Protein AF-A0A7K1SIY1-F1 (afdb_monomer_lite)

Structure (mmCIF, N/CA/C/O backbone):
data_AF-A0A7K1SIY1-F1
#
_entry.id   AF-A0A7K1SIY1-F1
#
loop_
_atom_site.group_PDB
_atom_site.id
_atom_site.type_symbol
_atom_site.label_atom_id
_atom_site.label_alt_id
_atom_site.label_comp_id
_atom_site.label_asym_id
_atom_site.label_entity_id
_atom_site.label_seq_id
_atom_site.pdbx_PDB_ins_code
_atom_site.Cartn_x
_atom_site.Cartn_y
_atom_site.Cartn_z
_atom_site.occupancy
_atom_site.B_iso_or_equiv
_atom_site.auth_seq_id
_atom_site.auth_comp_id
_atom_site.auth_asym_id
_atom_site.auth_atom_id
_atom_site.pdbx_PDB_model_num
ATOM 1 N N . MET A 1 1 ? 4.203 -4.206 -15.220 1.00 77.00 1 MET A N 1
ATOM 2 C CA . MET A 1 1 ? 2.910 -3.781 -14.634 1.00 77.00 1 MET A CA 1
ATOM 3 C C . MET A 1 1 ? 2.214 -2.902 -15.657 1.00 77.00 1 MET A C 1
ATOM 5 O O . MET A 1 1 ? 2.924 -2.133 -16.293 1.00 77.00 1 MET A O 1
ATOM 9 N N . ASN A 1 2 ? 0.907 -3.049 -15.885 1.00 84.69 2 ASN A N 1
ATOM 10 C CA . ASN A 1 2 ? 0.193 -2.159 -16.813 1.00 84.69 2 ASN A CA 1
ATOM 11 C C . ASN A 1 2 ? -0.167 -0.825 -16.112 1.00 84.69 2 ASN A C 1
ATOM 13 O O . ASN A 1 2 ? 0.008 -0.690 -14.897 1.00 84.69 2 ASN A O 1
ATOM 17 N N . ASN A 1 3 ? -0.627 0.169 -16.878 1.00 83.50 3 ASN A N 1
ATOM 18 C CA . ASN A 1 3 ? -0.977 1.484 -16.326 1.00 83.50 3 ASN A CA 1
ATOM 19 C C . ASN A 1 3 ? -2.211 1.435 -15.413 1.00 83.50 3 ASN A C 1
ATOM 21 O O . ASN A 1 3 ? -2.245 2.159 -14.422 1.00 83.50 3 ASN A O 1
ATOM 25 N N . ASP A 1 4 ? -3.176 0.563 -15.699 1.00 86.25 4 ASP A N 1
ATOM 26 C CA . ASP A 1 4 ? -4.394 0.440 -14.890 1.00 86.25 4 ASP A CA 1
ATOM 27 C C . ASP A 1 4 ? -4.079 -0.117 -13.493 1.00 86.25 4 ASP A C 1
ATOM 29 O O . ASP A 1 4 ? -4.519 0.424 -12.483 1.00 86.25 4 ASP A O 1
ATOM 33 N N . ASP A 1 5 ? -3.244 -1.155 -13.407 1.00 86.12 5 ASP A N 1
ATOM 34 C CA . ASP A 1 5 ? -2.715 -1.693 -12.152 1.00 86.12 5 ASP A CA 1
ATOM 35 C C . ASP A 1 5 ? -1.921 -0.623 -11.402 1.00 86.12 5 ASP A C 1
ATOM 37 O O . ASP A 1 5 ? -2.060 -0.490 -10.189 1.00 86.12 5 ASP A O 1
ATOM 41 N N . LEU A 1 6 ? -1.095 0.157 -12.113 1.00 85.19 6 LEU A N 1
ATOM 42 C CA . LEU A 1 6 ? -0.323 1.233 -11.499 1.00 85.19 6 LEU A CA 1
ATOM 43 C C . LEU A 1 6 ? -1.238 2.258 -10.825 1.00 85.19 6 LEU A C 1
ATOM 45 O O . LEU A 1 6 ? -1.002 2.601 -9.667 1.00 85.19 6 LEU A O 1
ATOM 49 N N . GLN A 1 7 ? -2.270 2.720 -11.532 1.00 86.31 7 GLN A N 1
ATOM 50 C CA . GLN A 1 7 ? -3.226 3.693 -11.011 1.00 86.31 7 GLN A CA 1
ATOM 51 C C . GLN A 1 7 ? -4.009 3.134 -9.827 1.00 86.31 7 GLN A C 1
ATOM 53 O O . GLN A 1 7 ? -4.122 3.806 -8.802 1.00 86.31 7 GLN A O 1
ATOM 58 N N . ARG A 1 8 ? -4.491 1.890 -9.921 1.00 88.44 8 ARG A N 1
ATOM 59 C CA . ARG A 1 8 ? -5.212 1.241 -8.819 1.00 88.44 8 ARG A CA 1
ATOM 60 C C . ARG A 1 8 ? -4.339 1.092 -7.576 1.00 88.44 8 ARG A C 1
ATOM 62 O O . ARG A 1 8 ? -4.741 1.499 -6.488 1.00 88.44 8 ARG A O 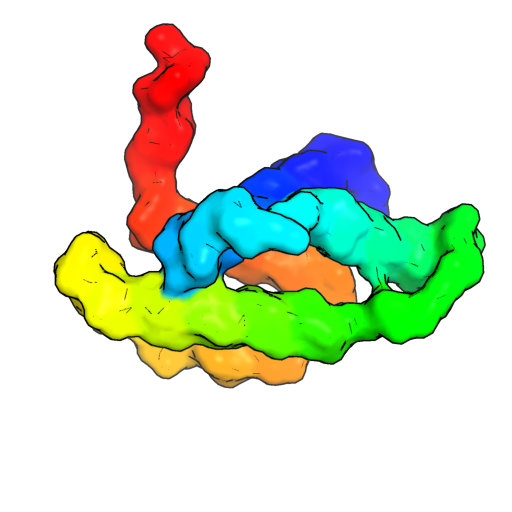1
ATOM 69 N N . TYR A 1 9 ? -3.111 0.598 -7.730 1.00 91.00 9 TYR A N 1
ATOM 70 C CA . TYR A 1 9 ? -2.172 0.456 -6.617 1.00 91.00 9 TYR A CA 1
ATOM 71 C C . TYR A 1 9 ? -1.766 1.806 -6.015 1.00 91.00 9 TYR A C 1
ATOM 73 O O . TYR A 1 9 ? -1.692 1.934 -4.791 1.00 91.00 9 TYR A O 1
ATOM 81 N N . ALA A 1 10 ? -1.516 2.818 -6.852 1.00 88.06 10 ALA A N 1
ATOM 82 C CA . ALA A 1 10 ? -1.182 4.164 -6.398 1.00 88.06 10 ALA A CA 1
ATOM 83 C C . ALA A 1 10 ? -2.353 4.806 -5.638 1.00 88.06 10 ALA A C 1
ATOM 85 O O . ALA A 1 10 ? -2.128 5.397 -4.581 1.00 88.06 10 ALA A O 1
ATOM 86 N N . GLY A 1 11 ? -3.585 4.627 -6.122 1.00 88.94 11 GLY A N 1
ATOM 87 C CA . GLY A 1 11 ? -4.806 5.092 -5.467 1.00 88.94 11 GLY A CA 1
ATOM 88 C C . GLY A 1 11 ? -5.063 4.394 -4.132 1.00 88.94 11 GLY A C 1
ATOM 89 O O . GLY A 1 11 ? -5.325 5.060 -3.131 1.00 88.94 11 GLY A O 1
ATOM 90 N N . ALA A 1 12 ? -4.903 3.068 -4.071 1.00 90.38 12 ALA A N 1
ATOM 91 C CA . ALA A 1 12 ? -5.037 2.311 -2.826 1.00 90.38 12 ALA A CA 1
ATOM 92 C C . ALA A 1 12 ? -3.997 2.749 -1.781 1.00 90.38 12 ALA A C 1
ATOM 94 O O . ALA A 1 12 ? -4.320 2.986 -0.614 1.00 90.38 12 ALA A O 1
ATOM 95 N N . PHE A 1 13 ? -2.744 2.922 -2.212 1.00 90.31 13 PHE A N 1
ATOM 96 C CA . PHE A 1 13 ? -1.686 3.455 -1.363 1.00 90.31 13 PHE A CA 1
ATOM 97 C C . PHE A 1 13 ? -2.031 4.860 -0.856 1.00 90.31 13 PHE A C 1
ATOM 99 O O . PHE A 1 13 ? -1.950 5.127 0.343 1.00 90.31 13 PHE A O 1
ATOM 106 N N . GLU A 1 14 ? -2.451 5.757 -1.746 1.00 89.62 14 GLU A N 1
ATOM 107 C CA . GLU A 1 14 ? -2.845 7.118 -1.397 1.00 89.62 14 GLU A CA 1
ATOM 108 C C . GLU A 1 14 ? -3.998 7.164 -0.395 1.00 89.62 14 GLU A C 1
ATOM 110 O O . GLU A 1 14 ? -3.909 7.902 0.588 1.00 89.62 14 GLU A O 1
ATOM 115 N N . LEU A 1 15 ? -5.032 6.345 -0.582 1.00 88.31 15 LEU A N 1
ATOM 116 C CA . LEU A 1 15 ? -6.163 6.265 0.336 1.00 88.31 15 LEU A CA 1
ATOM 117 C C . LEU A 1 15 ? -5.710 5.871 1.748 1.00 88.31 15 LEU A C 1
ATOM 119 O O . LEU A 1 15 ? -6.076 6.543 2.716 1.00 88.31 15 LEU A O 1
ATOM 123 N N . LEU A 1 16 ? -4.862 4.844 1.873 1.00 89.00 16 LEU A N 1
ATOM 124 C CA . LEU A 1 16 ? -4.318 4.402 3.163 1.00 89.00 16 LEU A CA 1
ATOM 125 C C . LEU A 1 16 ? -3.487 5.499 3.834 1.00 89.00 16 LEU A C 1
ATOM 127 O O . LEU A 1 16 ? -3.653 5.755 5.029 1.00 89.00 16 LEU A O 1
ATOM 131 N N . ILE A 1 17 ? -2.620 6.180 3.076 1.00 89.56 17 ILE A N 1
ATOM 132 C CA . ILE A 1 17 ? -1.820 7.287 3.612 1.00 89.56 17 ILE A CA 1
ATOM 133 C C . ILE A 1 17 ? -2.716 8.445 4.056 1.00 89.56 17 ILE A C 1
ATOM 135 O O . ILE A 1 17 ? -2.542 8.948 5.165 1.00 89.56 17 ILE A O 1
ATOM 139 N N . ASN A 1 18 ? 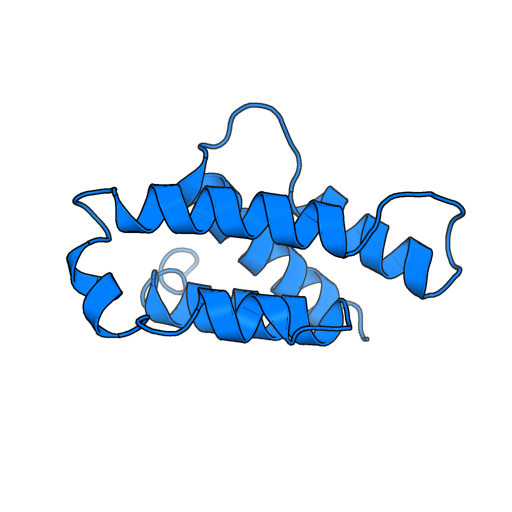-3.689 8.846 3.239 1.00 87.25 18 ASN A N 1
ATOM 140 C CA . ASN A 1 18 ? -4.571 9.972 3.536 1.00 87.25 18 ASN A CA 1
ATOM 141 C C . ASN A 1 18 ? -5.456 9.697 4.751 1.00 87.25 18 ASN A C 1
ATOM 143 O O . ASN A 1 18 ? -5.606 10.570 5.605 1.00 87.25 18 ASN A O 1
ATOM 147 N N . LYS A 1 19 ? -6.001 8.483 4.870 1.00 85.75 19 LYS A N 1
ATOM 148 C CA . LYS A 1 19 ? -6.827 8.086 6.015 1.00 85.75 19 LYS A CA 1
ATOM 149 C C . LYS A 1 19 ? -6.000 7.912 7.292 1.00 85.75 19 LYS A C 1
ATOM 151 O O . LYS A 1 19 ? -6.465 8.278 8.365 1.00 85.75 19 LYS A O 1
ATOM 156 N N . GLY A 1 20 ? -4.768 7.408 7.192 1.00 85.88 20 GLY A N 1
ATOM 157 C CA . GLY A 1 20 ? -3.912 7.186 8.359 1.00 85.88 20 GLY A CA 1
ATOM 158 C C . GLY A 1 20 ? -3.160 8.423 8.846 1.00 85.88 20 GLY A C 1
ATOM 159 O O . GLY A 1 20 ? -3.108 8.697 10.043 1.00 85.88 20 GLY A O 1
ATOM 160 N N . LEU A 1 21 ? -2.537 9.176 7.943 1.00 85.44 21 LEU A N 1
ATOM 161 C CA . LEU A 1 21 ? -1.664 10.307 8.282 1.00 85.44 21 LEU A CA 1
ATOM 162 C C . LEU A 1 21 ? -2.332 11.675 8.081 1.00 85.44 21 LEU A C 1
ATOM 164 O O . LEU A 1 21 ? -1.823 12.670 8.600 1.00 85.44 21 LEU A O 1
ATOM 168 N N . GLY A 1 22 ? -3.482 11.718 7.404 1.00 78.50 22 GLY A N 1
ATOM 169 C CA . GLY A 1 22 ? -4.161 12.945 6.994 1.00 78.50 22 GLY A CA 1
ATOM 170 C C . GLY A 1 22 ? -3.619 13.493 5.671 1.00 78.50 22 GLY A C 1
ATOM 171 O O . GLY A 1 22 ? -2.453 13.303 5.333 1.00 78.50 22 GLY A O 1
ATOM 172 N N . ALA A 1 23 ? -4.450 14.242 4.940 1.00 69.44 23 ALA A N 1
ATOM 173 C CA . ALA A 1 23 ? -4.139 14.793 3.611 1.00 69.44 23 ALA A CA 1
ATOM 174 C C . ALA A 1 23 ? -3.074 15.917 3.597 1.00 69.44 23 ALA A C 1
ATOM 176 O O . ALA A 1 23 ? -2.925 16.640 2.613 1.00 69.44 23 ALA A O 1
ATOM 177 N N . LYS A 1 24 ? -2.339 16.128 4.695 1.00 59.69 24 LYS A N 1
ATOM 178 C CA . LYS A 1 24 ? -1.370 17.221 4.788 1.00 59.69 24 LYS A CA 1
ATOM 179 C C . LYS A 1 24 ? -0.020 16.773 4.214 1.00 59.69 24 LYS A C 1
ATOM 181 O O . LYS A 1 24 ? 0.681 15.945 4.790 1.00 59.69 24 LYS A O 1
ATOM 186 N N . THR A 1 25 ? 0.380 17.430 3.124 1.00 50.28 25 THR A N 1
ATOM 187 C CA . THR A 1 25 ? 1.773 17.682 2.678 1.00 50.28 25 THR A CA 1
ATOM 188 C C . THR A 1 25 ? 2.569 16.629 1.894 1.00 50.28 25 THR A C 1
ATOM 190 O O . THR A 1 25 ? 3.737 16.870 1.605 1.00 50.28 25 THR A O 1
ATOM 193 N N . THR A 1 26 ? 1.977 15.541 1.405 1.00 56.91 26 THR A N 1
ATOM 194 C CA . THR A 1 26 ? 2.664 14.673 0.422 1.00 56.91 26 THR A CA 1
ATOM 195 C C . THR A 1 26 ? 1.674 14.175 -0.617 1.00 56.91 26 THR A C 1
ATOM 197 O O . THR A 1 26 ? 0.532 13.934 -0.259 1.00 56.91 26 THR A O 1
ATOM 200 N N . GLN A 1 27 ? 2.100 14.022 -1.876 1.00 68.25 27 GLN A N 1
ATOM 201 C CA . GLN A 1 27 ? 1.388 13.245 -2.901 1.00 68.25 27 GLN A CA 1
ATOM 202 C C . GLN A 1 27 ? 1.851 11.777 -2.785 1.00 68.25 27 GLN A C 1
ATOM 204 O O . GLN A 1 27 ? 2.891 11.409 -3.354 1.00 68.25 27 GLN A O 1
ATOM 209 N N . PRO A 1 28 ? 1.186 10.936 -1.970 1.00 70.75 28 PRO A N 1
ATOM 210 C CA . PRO A 1 28 ? 1.564 9.539 -1.792 1.00 70.75 28 PRO A CA 1
ATOM 211 C C . PRO A 1 28 ? 1.428 8.727 -3.085 1.00 70.75 28 PRO A C 1
ATOM 213 O O . PRO A 1 28 ? 2.338 7.945 -3.361 1.00 70.75 28 PRO A O 1
ATOM 216 N N . ALA A 1 29 ? 0.409 8.972 -3.919 1.00 70.94 29 ALA A N 1
ATOM 217 C CA . ALA A 1 29 ? 0.278 8.326 -5.232 1.00 70.94 29 ALA A CA 1
ATOM 218 C C . ALA A 1 29 ? 1.520 8.566 -6.105 1.00 70.94 29 ALA A C 1
ATOM 220 O O . ALA A 1 29 ? 2.225 7.622 -6.465 1.00 70.94 29 ALA A O 1
ATOM 221 N N . GLY A 1 30 ? 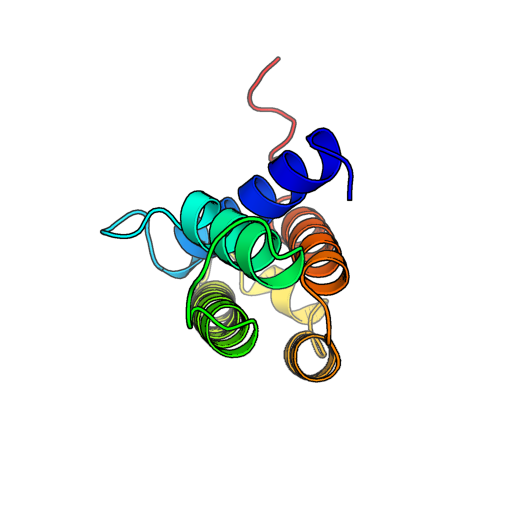1.904 9.834 -6.295 1.00 74.69 30 GLY A N 1
ATOM 222 C CA . GLY A 1 30 ? 3.119 10.195 -7.035 1.00 74.69 30 GLY A CA 1
ATOM 223 C C . GLY A 1 30 ? 4.416 9.682 -6.391 1.00 74.69 30 GLY A C 1
ATOM 224 O O . GLY A 1 30 ? 5.453 9.581 -7.043 1.00 74.69 30 GLY A O 1
ATOM 225 N N . SER A 1 31 ? 4.400 9.317 -5.104 1.00 81.31 31 SER A N 1
ATOM 226 C CA . SER A 1 31 ? 5.536 8.642 -4.473 1.00 81.31 31 SER A CA 1
ATOM 227 C C . SER A 1 31 ? 5.630 7.178 -4.885 1.00 81.31 31 SER A C 1
ATOM 229 O O . SER A 1 31 ? 6.735 6.736 -5.203 1.00 81.31 31 SER A O 1
ATOM 231 N N . PHE A 1 32 ? 4.503 6.463 -4.898 1.00 83.69 32 PHE A N 1
ATOM 232 C CA . PHE A 1 32 ? 4.412 5.070 -5.329 1.00 83.69 32 PHE A CA 1
ATOM 233 C C . PHE A 1 32 ? 4.779 4.913 -6.806 1.00 83.69 32 PHE A C 1
ATOM 235 O O . PHE A 1 32 ? 5.676 4.134 -7.132 1.00 83.69 32 PHE A O 1
ATOM 242 N N . GLU A 1 33 ? 4.184 5.732 -7.674 1.00 84.06 33 GLU A N 1
ATOM 243 C CA . GLU A 1 33 ? 4.483 5.752 -9.110 1.00 84.06 33 GLU A CA 1
ATOM 244 C C . GLU A 1 33 ? 5.969 5.975 -9.381 1.00 84.06 33 GLU A C 1
ATOM 246 O O . GLU A 1 33 ? 6.580 5.267 -10.179 1.00 84.06 33 GLU A O 1
ATOM 251 N N . ARG A 1 34 ? 6.599 6.892 -8.640 1.00 84.44 34 ARG A N 1
ATOM 252 C CA . ARG A 1 34 ? 8.031 7.166 -8.780 1.00 84.44 34 ARG A CA 1
ATOM 253 C C . ARG A 1 34 ? 8.903 5.968 -8.408 1.00 84.44 34 ARG A C 1
ATOM 255 O O . ARG A 1 34 ? 9.922 5.743 -9.050 1.00 84.44 34 ARG A O 1
ATOM 262 N N . VAL A 1 35 ? 8.531 5.196 -7.386 1.00 84.69 35 VAL A N 1
ATOM 263 C CA . VAL A 1 35 ? 9.270 3.977 -7.006 1.00 84.69 35 VAL A CA 1
ATOM 264 C C . VAL A 1 35 ? 9.133 2.890 -8.064 1.00 84.69 35 VAL A C 1
ATOM 266 O O . VAL A 1 35 ? 10.104 2.186 -8.337 1.00 84.69 35 VAL A O 1
ATOM 269 N N . VAL A 1 36 ? 7.964 2.780 -8.694 1.00 85.19 36 VAL A N 1
ATOM 270 C CA . VAL A 1 36 ? 7.766 1.891 -9.843 1.00 85.19 36 VAL A CA 1
ATOM 271 C C . VAL A 1 36 ? 8.658 2.335 -11.002 1.00 85.19 36 VAL A C 1
ATOM 273 O O . VAL A 1 36 ? 9.452 1.537 -11.483 1.00 85.19 36 VAL A O 1
ATOM 276 N N . GLN A 1 37 ? 8.606 3.610 -11.394 1.00 84.50 37 GLN A N 1
ATOM 277 C CA . GLN A 1 37 ? 9.402 4.143 -12.506 1.00 84.50 37 GLN A CA 1
ATOM 278 C C . GLN A 1 37 ? 10.915 3.982 -12.286 1.00 84.50 37 GLN A C 1
ATOM 280 O O . GLN A 1 37 ? 11.626 3.633 -13.224 1.00 84.50 37 GLN A O 1
ATOM 285 N N . ILE A 1 38 ? 11.413 4.184 -11.058 1.00 83.56 38 ILE A N 1
ATOM 286 C CA . ILE A 1 38 ? 12.828 3.947 -10.716 1.00 83.56 38 ILE A CA 1
ATOM 287 C C . ILE A 1 38 ? 13.187 2.466 -10.875 1.00 83.56 38 ILE A C 1
ATOM 289 O O . ILE A 1 38 ? 14.230 2.141 -11.435 1.00 83.56 38 ILE A O 1
ATOM 293 N N . ARG A 1 39 ? 12.333 1.554 -10.395 1.00 82.12 39 ARG A N 1
ATOM 294 C CA . ARG A 1 39 ? 12.591 0.109 -10.473 1.00 82.12 39 ARG A CA 1
ATOM 295 C C . ARG A 1 39 ? 12.572 -0.418 -11.905 1.00 82.12 39 ARG A C 1
ATOM 297 O O . ARG A 1 39 ? 13.378 -1.278 -12.233 1.00 82.12 39 ARG A O 1
ATOM 304 N N . GLU A 1 40 ? 11.669 0.098 -12.729 1.00 82.69 40 GLU A N 1
ATOM 305 C CA . GLU A 1 40 ? 11.575 -0.238 -14.154 1.00 82.69 40 GLU A CA 1
ATOM 306 C C . GLU A 1 40 ? 12.669 0.464 -14.991 1.00 82.69 40 GLU A C 1
ATOM 308 O O . GLU A 1 40 ? 12.709 0.311 -16.207 1.00 82.69 40 GLU A O 1
ATOM 313 N N . GLY A 1 41 ? 13.560 1.245 -14.363 1.00 80.25 41 GLY A N 1
ATOM 314 C CA . GLY A 1 41 ? 14.655 1.943 -15.043 1.00 80.25 41 GLY A CA 1
ATOM 315 C C . GLY A 1 41 ? 14.208 3.123 -15.912 1.00 80.25 41 GLY A C 1
ATOM 316 O O . GLY A 1 41 ? 14.998 3.630 -16.703 1.00 80.25 41 GLY A O 1
ATOM 317 N N . LEU A 1 42 ? 12.960 3.576 -15.767 1.00 83.19 42 LEU A N 1
ATOM 318 C CA . LEU A 1 42 ? 12.377 4.661 -16.561 1.00 83.19 42 LEU A CA 1
ATOM 319 C C . LEU A 1 42 ? 12.890 6.037 -16.131 1.00 83.19 42 LEU A C 1
ATOM 321 O O . LEU A 1 42 ? 12.954 6.954 -16.945 1.00 83.19 42 LEU A O 1
ATOM 325 N N . ILE A 1 43 ? 13.251 6.189 -14.852 1.00 82.19 43 ILE A N 1
ATOM 326 C CA . ILE A 1 43 ? 13.856 7.410 -14.314 1.00 82.19 43 ILE A CA 1
ATOM 327 C C . ILE A 1 43 ? 14.986 7.074 -13.330 1.00 82.19 43 ILE A C 1
ATOM 329 O O . ILE A 1 43 ? 14.894 6.090 -12.592 1.00 82.19 43 ILE A O 1
ATOM 333 N N . PRO A 1 44 ? 16.028 7.913 -13.237 1.00 72.00 44 PRO A N 1
ATOM 334 C CA . PRO A 1 44 ? 17.030 7.792 -12.189 1.00 72.00 44 PRO A CA 1
ATOM 335 C C . PRO A 1 44 ? 16.465 8.261 -10.840 1.00 72.00 44 PRO A C 1
ATOM 337 O O . PRO A 1 44 ? 15.734 9.251 -10.754 1.00 72.00 44 PRO A O 1
ATOM 340 N N . GLY A 1 45 ? 16.831 7.583 -9.753 1.00 73.56 45 GLY A N 1
ATOM 341 C CA . GLY A 1 45 ? 16.466 8.033 -8.414 1.00 73.56 45 GLY A CA 1
ATOM 342 C C . GLY A 1 45 ? 16.843 7.065 -7.301 1.00 73.56 45 GLY A C 1
ATOM 343 O O . GLY A 1 45 ? 17.093 5.887 -7.524 1.00 73.56 45 GLY A O 1
ATOM 344 N N . THR A 1 46 ? 16.853 7.584 -6.074 1.00 67.00 46 THR A N 1
ATOM 345 C CA . THR A 1 46 ? 17.184 6.839 -4.846 1.00 67.00 46 THR A CA 1
ATOM 346 C C . THR A 1 46 ? 15.955 6.498 -4.010 1.00 67.00 46 THR A C 1
ATOM 348 O O . THR A 1 46 ? 16.079 5.971 -2.905 1.00 67.00 46 THR A O 1
ATOM 351 N N . LYS A 1 47 ? 14.745 6.810 -4.493 1.00 69.06 47 LYS A N 1
ATOM 352 C CA . LYS A 1 47 ? 13.517 6.524 -3.749 1.00 69.06 47 LYS A CA 1
ATOM 353 C C . LYS A 1 47 ? 13.321 5.012 -3.714 1.00 69.06 47 LYS A C 1
ATOM 355 O O . LYS A 1 47 ? 13.110 4.381 -4.744 1.00 69.06 47 LYS A O 1
ATOM 360 N N . THR A 1 48 ? 13.437 4.437 -2.522 1.00 79.62 48 THR A N 1
ATOM 361 C CA . THR A 1 48 ? 13.431 2.985 -2.346 1.00 79.62 48 THR A CA 1
ATOM 362 C C . THR A 1 48 ? 12.058 2.477 -1.934 1.00 79.62 48 THR A C 1
ATOM 364 O O . THR A 1 48 ? 11.274 3.170 -1.277 1.00 79.62 48 THR A O 1
ATOM 367 N N . LEU A 1 49 ? 11.804 1.208 -2.249 1.00 83.81 49 LEU A N 1
ATOM 368 C CA . LEU A 1 49 ? 10.664 0.461 -1.727 1.00 83.81 49 LEU A CA 1
ATOM 369 C C . LEU A 1 49 ? 10.593 0.540 -0.188 1.00 83.81 49 LEU A C 1
ATOM 371 O O . LEU A 1 49 ? 9.513 0.687 0.374 1.00 83.81 49 LEU A O 1
ATOM 375 N N . THR A 1 50 ? 11.740 0.536 0.499 1.00 85.12 50 THR A N 1
ATOM 376 C CA . THR A 1 50 ? 11.843 0.662 1.963 1.00 85.12 50 THR A CA 1
ATOM 377 C C . THR A 1 50 ? 11.229 1.956 2.500 1.00 85.12 50 THR A C 1
ATOM 379 O O . THR A 1 50 ? 10.540 1.931 3.524 1.00 85.12 50 THR A O 1
ATOM 382 N N . SER A 1 51 ? 11.431 3.083 1.811 1.00 85.44 51 SER A N 1
ATOM 383 C CA . SER A 1 51 ? 10.850 4.370 2.210 1.00 85.44 51 SER A CA 1
ATOM 384 C C . SER A 1 51 ? 9.324 4.352 2.114 1.00 85.44 51 SER A C 1
ATOM 386 O O . SER A 1 51 ? 8.646 4.844 3.015 1.00 85.44 51 SER A O 1
ATOM 388 N N . ILE A 1 52 ? 8.774 3.738 1.063 1.00 86.94 52 ILE A N 1
ATOM 389 C CA . ILE A 1 52 ? 7.320 3.622 0.890 1.00 86.94 52 ILE A CA 1
ATOM 390 C C . ILE A 1 52 ? 6.716 2.645 1.889 1.00 86.94 52 ILE A C 1
ATOM 392 O O . ILE A 1 52 ? 5.704 2.966 2.505 1.00 86.94 52 ILE A O 1
ATOM 396 N N . LYS A 1 53 ? 7.371 1.508 2.135 1.00 89.75 53 LYS A N 1
ATOM 397 C CA . LYS A 1 53 ? 6.961 0.568 3.187 1.00 89.75 53 LYS A CA 1
ATOM 398 C C . LYS A 1 53 ? 6.928 1.249 4.556 1.00 89.75 53 LYS A C 1
ATOM 400 O O . LYS A 1 53 ? 5.959 1.098 5.288 1.00 89.75 53 LYS A O 1
ATOM 405 N N . SER A 1 54 ? 7.938 2.056 4.881 1.00 88.94 54 SER A N 1
ATOM 406 C CA . SER A 1 54 ? 7.965 2.834 6.129 1.00 88.94 54 SER A CA 1
ATOM 407 C C . SER A 1 54 ? 6.812 3.837 6.225 1.00 88.94 54 SER A C 1
ATOM 409 O O . SER A 1 54 ? 6.239 4.016 7.299 1.00 88.94 54 SER A O 1
ATOM 411 N N . LEU A 1 55 ? 6.464 4.497 5.117 1.00 88.12 55 LEU A N 1
ATOM 412 C CA . LEU A 1 55 ? 5.347 5.440 5.072 1.00 88.12 55 LEU A CA 1
ATOM 413 C C . LEU A 1 55 ? 4.003 4.721 5.258 1.00 88.12 55 LEU A C 1
ATOM 415 O O . LEU A 1 55 ? 3.198 5.148 6.085 1.00 88.12 55 LEU A O 1
ATOM 419 N N . LEU A 1 56 ? 3.813 3.592 4.569 1.00 89.81 56 LEU A N 1
ATOM 420 C CA . LEU A 1 56 ? 2.641 2.732 4.722 1.00 89.81 56 LEU A CA 1
ATOM 421 C C . LEU A 1 56 ? 2.495 2.239 6.162 1.00 89.81 56 LEU A C 1
ATOM 423 O O . LEU A 1 56 ? 1.432 2.375 6.753 1.00 89.81 56 LEU A O 1
ATOM 427 N N . ALA A 1 57 ? 3.578 1.736 6.759 1.00 90.19 57 ALA A N 1
ATOM 428 C CA . ALA A 1 57 ? 3.567 1.249 8.133 1.00 90.19 57 ALA A CA 1
ATOM 429 C C . ALA A 1 57 ? 3.116 2.330 9.124 1.00 90.19 57 ALA A C 1
ATOM 431 O O . ALA A 1 57 ? 2.310 2.058 10.009 1.00 90.19 57 ALA A O 1
ATOM 432 N N . LYS A 1 58 ? 3.590 3.573 8.963 1.00 89.06 58 LYS A N 1
ATOM 433 C CA . LYS A 1 58 ? 3.153 4.702 9.800 1.00 89.06 58 LYS A CA 1
ATOM 434 C C . LYS A 1 58 ? 1.660 4.990 9.639 1.00 89.06 58 LYS A C 1
ATOM 436 O O . LYS A 1 58 ? 0.992 5.242 10.641 1.00 89.06 58 LYS A O 1
ATOM 441 N N . ALA A 1 59 ? 1.152 4.961 8.407 1.00 88.44 59 ALA A N 1
ATOM 442 C CA . ALA A 1 59 ? -0.266 5.167 8.135 1.00 88.44 59 ALA A CA 1
ATOM 443 C C . ALA A 1 59 ? -1.122 4.074 8.776 1.00 88.44 59 ALA A C 1
ATOM 445 O O . ALA A 1 59 ? -2.058 4.391 9.504 1.00 88.44 59 ALA A O 1
ATOM 446 N N . LEU A 1 60 ? -0.740 2.808 8.602 1.00 88.25 60 LEU A N 1
ATOM 447 C CA . LEU A 1 60 ? -1.428 1.667 9.200 1.00 88.25 60 LEU A CA 1
ATOM 448 C C . LEU A 1 60 ? -1.404 1.738 10.729 1.00 88.25 60 LEU A C 1
ATOM 450 O O . LEU A 1 60 ? -2.451 1.649 11.355 1.00 88.25 60 LEU A O 1
ATOM 454 N N . ILE A 1 61 ? -0.262 2.036 11.356 1.00 87.19 61 ILE A N 1
ATOM 455 C CA . ILE A 1 61 ? -0.198 2.230 12.817 1.00 87.19 61 ILE A CA 1
ATOM 456 C C . ILE A 1 61 ? -1.172 3.322 13.282 1.00 87.19 61 ILE A C 1
ATOM 458 O O . ILE A 1 61 ? -1.820 3.159 14.313 1.00 87.19 61 ILE A O 1
ATOM 462 N N . ARG A 1 62 ? -1.312 4.431 12.549 1.00 86.19 62 ARG A N 1
ATOM 463 C CA . ARG A 1 62 ? -2.298 5.459 12.912 1.00 86.19 62 ARG A CA 1
ATOM 464 C C . ARG A 1 62 ? -3.738 5.006 12.693 1.00 86.19 62 ARG A C 1
ATOM 466 O O . ARG A 1 62 ? -4.556 5.254 13.572 1.00 86.19 62 ARG A O 1
ATOM 473 N N . LEU A 1 63 ? -4.028 4.318 11.588 1.00 83.94 63 LEU A N 1
ATOM 474 C CA . LEU A 1 63 ? -5.354 3.751 11.319 1.00 83.94 63 LEU A CA 1
ATOM 475 C C . LEU A 1 63 ? -5.783 2.811 12.445 1.00 83.94 63 LEU A C 1
ATOM 477 O O . LEU A 1 63 ? -6.857 2.981 13.003 1.00 83.94 63 LEU A O 1
ATOM 481 N N . THR A 1 64 ? -4.900 1.906 12.866 1.00 79.94 64 THR A N 1
ATOM 482 C CA . THR A 1 64 ? -5.181 0.936 13.941 1.00 79.94 64 THR A CA 1
ATOM 483 C C . THR A 1 64 ? -5.414 1.578 15.309 1.00 79.94 64 THR A C 1
ATOM 485 O O . THR A 1 64 ? -6.062 0.992 16.167 1.00 79.94 64 THR A O 1
ATOM 488 N N . ARG A 1 65 ? -4.920 2.802 15.520 1.00 81.75 65 ARG A N 1
ATOM 489 C CA . ARG A 1 65 ? -5.157 3.588 16.741 1.00 81.75 65 ARG A CA 1
ATOM 490 C C . ARG A 1 65 ? -6.390 4.485 16.647 1.00 81.75 65 ARG A C 1
ATOM 492 O O . ARG A 1 65 ? -6.785 5.061 17.658 1.00 81.75 65 ARG A O 1
ATOM 499 N N . SER A 1 66 ? -6.969 4.641 15.459 1.00 78.56 66 SER A N 1
ATOM 500 C CA . SER A 1 66 ? -8.196 5.407 15.271 1.00 78.56 66 SER A CA 1
ATOM 501 C C . SER A 1 66 ? -9.392 4.580 15.728 1.00 78.56 66 SER A C 1
ATOM 503 O O . SER A 1 66 ? -9.546 3.423 15.338 1.00 78.56 66 SER A O 1
ATOM 505 N N . THR A 1 67 ? -10.275 5.182 16.522 1.00 71.81 67 THR A N 1
ATOM 506 C CA . THR A 1 67 ? -11.521 4.548 16.981 1.00 71.81 67 THR A CA 1
ATOM 507 C C . THR A 1 67 ? -12.427 4.139 15.818 1.00 71.81 67 THR A C 1
ATOM 509 O O . THR A 1 67 ? -13.150 3.154 15.932 1.00 71.81 67 THR A O 1
ATOM 512 N N . GLU A 1 68 ? -12.328 4.839 14.685 1.00 71.88 68 GLU A N 1
ATOM 513 C CA . GLU A 1 68 ? -13.056 4.546 13.445 1.00 71.88 68 GLU A CA 1
ATOM 514 C C . GLU A 1 68 ? -12.667 3.189 12.837 1.00 71.88 68 GLU A C 1
ATOM 516 O O . GLU A 1 68 ? -13.530 2.507 12.304 1.00 71.88 68 GLU A O 1
ATOM 521 N N . PHE A 1 69 ? -11.409 2.747 12.971 1.00 69.62 69 PHE A N 1
ATOM 522 C CA . PHE A 1 69 ? -10.895 1.534 12.307 1.00 69.62 69 PHE A CA 1
ATOM 523 C C . PHE A 1 69 ? -10.425 0.443 13.277 1.00 69.62 69 PHE A C 1
ATOM 525 O O . PHE A 1 69 ? -10.066 -0.651 12.847 1.00 69.62 69 PHE A O 1
ATOM 532 N N . ASN A 1 70 ? -10.457 0.703 14.588 1.00 68.44 70 ASN A N 1
ATOM 533 C CA . ASN A 1 70 ? -10.029 -0.249 15.617 1.00 68.44 70 ASN A CA 1
ATOM 534 C C . ASN A 1 70 ? -10.808 -1.581 15.553 1.00 68.44 70 ASN A C 1
ATOM 536 O O . ASN A 1 70 ? -10.251 -2.646 15.793 1.00 68.44 70 ASN A O 1
ATOM 540 N N . HIS A 1 71 ? -12.083 -1.540 15.153 1.00 69.44 71 HIS A N 1
ATOM 541 C CA . HIS A 1 71 ? -12.919 -2.735 15.005 1.00 69.44 71 HIS A CA 1
ATOM 542 C C . HIS A 1 71 ? -12.507 -3.644 13.831 1.00 69.44 71 HIS A C 1
ATOM 544 O O . HIS A 1 71 ? -12.815 -4.829 13.850 1.00 69.44 71 HIS A O 1
ATOM 550 N N . LEU A 1 72 ? -11.792 -3.112 12.834 1.00 67.88 72 LEU A N 1
ATOM 551 C CA . LEU A 1 72 ? -11.286 -3.868 11.680 1.00 67.88 72 LEU A CA 1
ATOM 552 C C . LEU A 1 72 ? -9.908 -4.484 11.962 1.00 67.88 72 LEU A C 1
ATOM 554 O O . LEU A 1 72 ? -9.427 -5.330 11.212 1.00 67.88 72 LEU A O 1
ATOM 558 N N . TYR A 1 73 ? -9.267 -4.086 13.066 1.00 64.31 73 TYR A N 1
ATOM 559 C CA . TYR A 1 73 ? -7.930 -4.549 13.418 1.00 64.31 73 TYR A CA 1
ATOM 560 C C . TYR A 1 73 ? -7.879 -6.028 13.805 1.00 64.31 73 TYR A C 1
ATOM 562 O O . TYR A 1 73 ? -6.855 -6.675 13.592 1.00 64.31 73 TYR A O 1
ATOM 570 N N . SER A 1 74 ? -8.980 -6.589 14.314 1.00 64.94 74 SER A N 1
ATOM 571 C CA . SER A 1 74 ? -9.063 -8.016 14.647 1.00 64.94 74 SER A CA 1
ATOM 572 C C . SER A 1 74 ? -8.797 -8.930 13.447 1.00 64.94 74 SER A C 1
ATOM 574 O O . SER A 1 74 ? -8.338 -10.049 13.641 1.00 64.94 74 SER A O 1
ATOM 576 N N . ASN A 1 75 ? -9.020 -8.443 12.222 1.00 64.12 75 ASN A N 1
ATOM 577 C CA . ASN A 1 75 ? -8.796 -9.197 10.985 1.00 64.12 75 ASN A CA 1
ATOM 578 C C . ASN A 1 75 ? -7.391 -8.981 10.392 1.00 64.12 75 ASN A C 1
ATOM 580 O O . ASN A 1 75 ? -7.010 -9.640 9.428 1.00 64.12 75 ASN A O 1
ATOM 584 N N . LEU A 1 76 ? -6.601 -8.064 10.959 1.00 68.19 76 LEU A N 1
ATOM 585 C CA . LEU A 1 76 ? -5.298 -7.647 10.440 1.00 68.19 76 LEU A CA 1
ATOM 586 C C . LEU A 1 76 ? -4.176 -7.946 11.436 1.00 68.19 76 LEU A C 1
ATOM 588 O O . LEU A 1 76 ? -3.281 -7.133 11.642 1.00 68.19 76 LEU A O 1
ATOM 592 N N . THR A 1 77 ? -4.173 -9.120 12.057 1.00 69.62 77 THR A N 1
ATOM 593 C CA . THR A 1 77 ? -3.144 -9.482 13.045 1.00 69.62 77 THR A CA 1
ATOM 594 C C . THR A 1 77 ? -1.727 -9.578 12.465 1.00 69.62 77 THR A C 1
ATOM 596 O O . THR A 1 77 ? -0.764 -9.371 13.198 1.00 69.62 77 THR A O 1
ATOM 599 N N . ASP A 1 78 ? -1.579 -9.759 11.146 1.00 83.94 78 ASP A N 1
ATOM 600 C CA . ASP A 1 78 ? -0.282 -10.073 10.522 1.00 83.94 78 ASP A CA 1
ATOM 601 C C . ASP A 1 78 ? 0.183 -9.067 9.458 1.00 83.94 78 ASP A C 1
ATOM 603 O O . ASP A 1 78 ? 1.175 -9.304 8.763 1.00 83.94 78 ASP A O 1
ATOM 607 N N . TRP A 1 79 ? -0.480 -7.910 9.326 1.00 86.06 79 TRP A N 1
ATOM 608 C CA . TRP A 1 79 ? -0.150 -6.926 8.279 1.00 86.06 79 TRP A CA 1
ATOM 609 C C . TRP A 1 79 ? 1.317 -6.466 8.351 1.00 86.06 79 TRP A C 1
ATOM 611 O O . TRP A 1 79 ? 1.944 -6.203 7.325 1.00 86.06 79 TRP A O 1
ATOM 621 N N . GLN A 1 80 ? 1.893 -6.401 9.557 1.00 87.81 80 GLN A N 1
ATOM 622 C CA . GLN A 1 80 ? 3.294 -6.026 9.760 1.00 87.81 80 GLN A CA 1
ATOM 623 C C . GLN A 1 80 ? 4.248 -7.067 9.172 1.00 87.81 80 GLN A C 1
ATOM 625 O O . GLN A 1 80 ? 5.206 -6.696 8.494 1.00 87.81 80 GLN A O 1
ATOM 630 N N . GLN A 1 81 ? 3.977 -8.358 9.391 1.00 87.94 81 GLN A N 1
ATOM 631 C CA . GLN A 1 81 ? 4.772 -9.452 8.829 1.00 87.94 81 GLN A CA 1
ATOM 632 C C . GLN A 1 81 ? 4.596 -9.543 7.311 1.00 87.94 81 GLN A C 1
ATOM 634 O O . GLN A 1 81 ? 5.574 -9.697 6.583 1.00 87.94 81 GLN A O 1
ATOM 639 N N . GLN A 1 82 ? 3.374 -9.358 6.810 1.00 89.62 82 GLN A N 1
ATOM 640 C CA . GLN A 1 82 ? 3.126 -9.299 5.369 1.00 89.62 82 GLN A CA 1
ATOM 641 C C . GLN A 1 82 ? 3.904 -8.146 4.723 1.00 89.62 82 GLN A C 1
ATOM 643 O O . GLN A 1 82 ? 4.551 -8.320 3.691 1.00 89.62 82 GLN A O 1
ATOM 648 N N . LEU A 1 83 ? 3.954 -6.983 5.377 1.00 89.44 83 LEU A N 1
ATOM 649 C CA . LEU A 1 83 ? 4.731 -5.857 4.883 1.00 89.44 83 LEU A CA 1
ATOM 650 C C . LEU A 1 83 ? 6.235 -6.161 4.849 1.00 89.44 83 LEU A C 1
ATOM 652 O O . LEU A 1 83 ? 6.904 -5.721 3.917 1.00 89.44 83 LEU A O 1
ATOM 656 N N . THR A 1 84 ? 6.812 -6.907 5.798 1.00 88.56 84 THR A N 1
ATOM 657 C CA . THR A 1 84 ? 8.261 -7.198 5.776 1.00 88.56 84 THR A CA 1
ATOM 658 C C . THR A 1 84 ? 8.663 -8.084 4.599 1.00 88.56 84 THR A C 1
ATOM 660 O O . THR A 1 84 ? 9.694 -7.799 3.980 1.00 88.56 84 THR A O 1
ATOM 663 N N . VAL A 1 85 ? 7.839 -9.070 4.230 1.00 90.94 85 VAL A N 1
ATOM 664 C CA . VAL A 1 85 ? 8.154 -10.028 3.156 1.00 90.94 85 VAL A CA 1
ATOM 665 C C . VAL A 1 85 ? 8.026 -9.450 1.745 1.00 90.94 85 VAL A C 1
ATOM 667 O O . VAL A 1 85 ? 8.683 -9.955 0.841 1.00 90.94 85 VAL A O 1
ATOM 670 N N . ILE A 1 86 ? 7.281 -8.356 1.556 1.00 91.00 86 ILE A N 1
ATOM 671 C CA . ILE A 1 86 ? 7.128 -7.671 0.259 1.00 91.00 86 ILE A CA 1
ATOM 672 C C . ILE A 1 86 ? 8.484 -7.199 -0.288 1.00 91.00 86 ILE A C 1
ATOM 674 O O . ILE A 1 86 ? 9.184 -6.401 0.357 1.00 91.00 86 ILE A O 1
ATOM 678 N N . ARG A 1 87 ? 8.835 -7.654 -1.498 1.00 88.81 87 ARG A N 1
ATOM 679 C CA . ARG A 1 87 ? 10.104 -7.359 -2.191 1.00 88.81 87 ARG A CA 1
ATOM 680 C C . ARG A 1 87 ? 9.932 -6.477 -3.419 1.00 88.81 87 ARG A C 1
ATOM 682 O O . ARG A 1 87 ? 10.919 -5.932 -3.913 1.00 88.81 87 ARG A O 1
ATOM 689 N N . THR A 1 88 ? 8.708 -6.315 -3.909 1.00 88.88 88 THR A N 1
ATOM 690 C CA . THR A 1 88 ? 8.428 -5.602 -5.157 1.00 88.88 88 THR A CA 1
ATOM 691 C C . THR A 1 88 ? 7.334 -4.536 -4.994 1.00 88.88 88 THR A C 1
ATOM 693 O O . THR A 1 88 ? 6.462 -4.670 -4.134 1.00 88.88 88 THR A O 1
ATOM 696 N N . PRO A 1 89 ? 7.329 -3.475 -5.825 1.00 87.75 89 PRO A N 1
ATOM 697 C CA . PRO A 1 89 ? 6.237 -2.504 -5.864 1.00 87.75 89 PRO A CA 1
ATOM 698 C C . PRO A 1 89 ? 4.892 -3.133 -6.230 1.00 87.75 89 PRO A C 1
ATOM 700 O O . PRO A 1 89 ? 3.873 -2.706 -5.714 1.00 87.75 89 PRO A O 1
ATOM 703 N N . THR A 1 90 ? 4.876 -4.168 -7.073 1.00 89.44 90 THR A N 1
ATOM 704 C CA . THR A 1 90 ? 3.639 -4.871 -7.445 1.00 89.44 90 THR A CA 1
ATOM 705 C C . THR A 1 90 ? 3.033 -5.620 -6.260 1.00 89.44 90 THR A C 1
ATOM 707 O O . THR A 1 90 ? 1.838 -5.499 -6.014 1.00 89.44 90 THR A O 1
ATOM 710 N N . GLU A 1 91 ? 3.843 -6.348 -5.487 1.00 91.62 91 GLU A N 1
ATOM 711 C CA . GLU A 1 91 ? 3.384 -6.977 -4.238 1.00 91.62 91 GLU A CA 1
ATOM 712 C C . GLU A 1 91 ? 2.897 -5.927 -3.235 1.00 91.62 91 GLU A C 1
ATOM 714 O O . GLU A 1 91 ? 1.865 -6.118 -2.599 1.00 91.62 91 GLU A O 1
ATOM 719 N N . LEU A 1 92 ? 3.604 -4.796 -3.132 1.00 91.25 92 LEU A N 1
ATOM 720 C CA . LEU A 1 92 ? 3.179 -3.684 -2.288 1.00 91.25 92 LEU A CA 1
ATOM 721 C C . LEU A 1 92 ? 1.834 -3.106 -2.733 1.00 91.25 92 LEU A C 1
ATOM 723 O O . LEU A 1 92 ? 0.989 -2.826 -1.890 1.00 91.25 92 LEU A O 1
ATOM 727 N N . GLY A 1 93 ? 1.638 -2.941 -4.038 1.00 90.31 93 GLY A N 1
ATOM 728 C CA . GLY A 1 93 ? 0.401 -2.445 -4.624 1.00 90.31 93 GLY A CA 1
ATOM 729 C C . GLY A 1 93 ? -0.786 -3.355 -4.329 1.00 90.31 93 GLY A C 1
ATOM 730 O O . GLY A 1 93 ? -1.792 -2.889 -3.801 1.00 90.31 93 GLY A O 1
ATOM 731 N N . ARG A 1 94 ? -0.631 -4.665 -4.556 1.00 92.00 94 ARG A N 1
ATOM 732 C CA . ARG A 1 94 ? -1.654 -5.671 -4.216 1.00 92.00 94 ARG A CA 1
ATOM 733 C C . ARG A 1 94 ? -1.978 -5.691 -2.729 1.00 92.00 94 ARG A C 1
ATOM 735 O O . ARG A 1 94 ? -3.135 -5.810 -2.349 1.00 92.00 94 ARG A O 1
ATOM 742 N N . PHE A 1 95 ? -0.956 -5.561 -1.8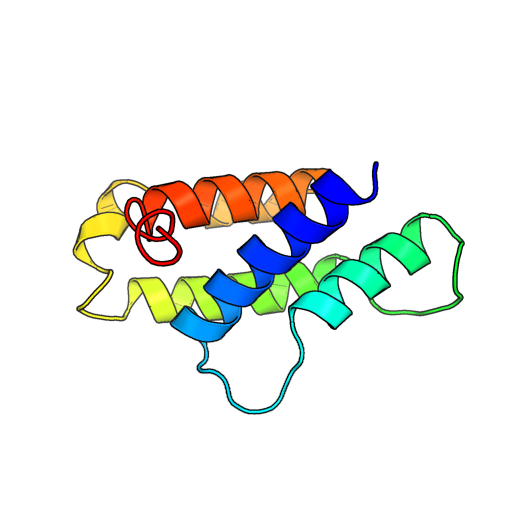87 1.00 92.38 95 PHE A N 1
ATOM 743 C CA . PHE A 1 95 ? -1.148 -5.469 -0.446 1.00 92.38 95 PHE A CA 1
ATOM 744 C C . PHE A 1 95 ? -1.931 -4.209 -0.057 1.00 92.38 95 PHE A C 1
ATOM 746 O O . PHE A 1 95 ? -2.815 -4.282 0.789 1.00 92.38 95 PHE A O 1
ATOM 753 N N . CYS A 1 96 ? -1.662 -3.067 -0.699 1.00 91.19 96 CYS A N 1
ATOM 754 C CA . CYS A 1 96 ? -2.447 -1.852 -0.484 1.00 91.19 96 CYS A CA 1
ATOM 755 C C . CYS A 1 96 ? -3.906 -2.041 -0.913 1.00 91.19 96 CYS A C 1
ATOM 757 O O . CYS A 1 96 ? -4.784 -1.693 -0.134 1.00 91.19 96 CYS A O 1
ATOM 759 N N . GLU A 1 97 ? -4.163 -2.629 -2.088 1.00 91.31 97 GLU A N 1
ATOM 760 C CA . GLU A 1 97 ? -5.525 -2.933 -2.557 1.00 91.31 97 GLU A CA 1
ATOM 761 C C . GLU A 1 97 ? -6.287 -3.828 -1.574 1.00 91.31 97 GLU A C 1
ATOM 763 O O . GLU A 1 97 ? -7.407 -3.497 -1.179 1.00 91.31 97 GLU A O 1
ATOM 768 N N . TYR A 1 98 ? -5.656 -4.921 -1.135 1.00 90.25 98 TYR A N 1
ATOM 769 C CA . TYR A 1 98 ? -6.216 -5.823 -0.131 1.00 90.25 98 TYR A CA 1
ATOM 770 C C . TYR A 1 98 ? -6.607 -5.062 1.140 1.00 90.25 98 TYR A C 1
ATOM 772 O O . TYR A 1 98 ? -7.754 -5.117 1.575 1.00 90.25 98 TYR A O 1
ATOM 780 N N . LEU A 1 99 ? -5.679 -4.274 1.692 1.00 88.25 99 LEU A N 1
ATOM 781 C CA . LEU A 1 99 ? -5.939 -3.492 2.896 1.00 88.25 99 LEU A CA 1
ATOM 782 C C . LEU A 1 99 ? -7.048 -2.459 2.692 1.00 88.25 99 LEU A C 1
ATOM 784 O O . LEU A 1 99 ? -7.853 -2.260 3.593 1.00 88.25 99 LEU A O 1
ATOM 788 N N . THR A 1 100 ? -7.124 -1.798 1.536 1.00 88.12 100 THR A N 1
ATOM 789 C CA . THR A 1 100 ? -8.233 -0.876 1.264 1.00 88.12 100 THR A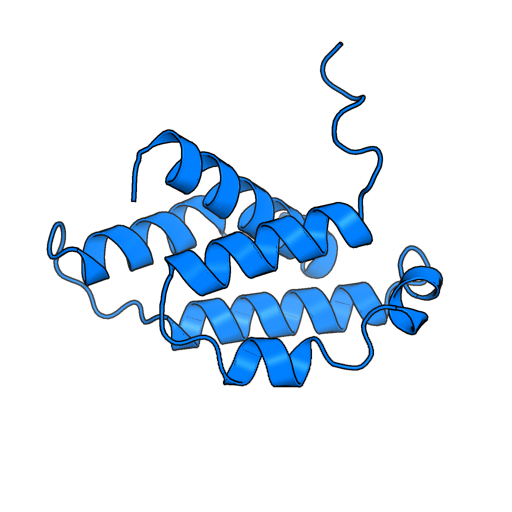 CA 1
ATOM 790 C C . THR A 1 100 ? -9.582 -1.579 1.178 1.00 88.12 100 THR A C 1
ATOM 792 O O . THR A 1 100 ? -10.563 -1.004 1.640 1.00 88.12 100 THR A O 1
ATOM 795 N N . GLY A 1 101 ? -9.641 -2.807 0.654 1.00 85.25 101 GLY A N 1
ATOM 796 C CA . GLY A 1 101 ? -10.860 -3.619 0.664 1.00 85.25 101 GLY A CA 1
ATOM 797 C C . GLY A 1 101 ? -11.312 -3.973 2.083 1.00 85.25 101 GLY A C 1
ATOM 798 O O . GLY A 1 101 ? -12.493 -3.852 2.396 1.00 85.25 101 GLY A O 1
ATOM 799 N N . GLU A 1 102 ? -10.363 -4.308 2.959 1.00 83.75 102 GLU A N 1
ATOM 800 C CA . GLU A 1 102 ? -10.632 -4.621 4.368 1.00 83.75 102 GLU A CA 1
ATOM 801 C C . GLU A 1 102 ? -11.038 -3.381 5.179 1.00 83.75 102 GLU A C 1
ATOM 803 O O . GLU A 1 102 ? -12.005 -3.410 5.940 1.00 83.75 102 GLU A O 1
ATOM 808 N N . PHE A 1 103 ? -10.312 -2.270 5.022 1.00 79.88 103 PHE A N 1
ATOM 809 C CA . PHE A 1 103 ? -10.559 -1.047 5.791 1.00 79.88 103 PHE A CA 1
ATOM 810 C C . PHE A 1 103 ? -11.742 -0.230 5.274 1.00 79.88 103 PHE A C 1
ATOM 812 O O . PHE A 1 103 ? -12.378 0.490 6.046 1.00 79.88 103 PHE A O 1
ATOM 819 N N . PHE A 1 104 ? -12.017 -0.288 3.970 1.00 81.81 104 PHE A N 1
ATOM 820 C CA . PHE A 1 104 ? -12.972 0.600 3.318 1.00 81.81 104 PHE A CA 1
ATOM 821 C C . PHE A 1 104 ? -13.852 -0.123 2.278 1.00 81.81 104 PHE A C 1
ATOM 823 O O . PHE A 1 104 ? -13.907 0.302 1.117 1.00 81.81 104 PHE A O 1
ATOM 830 N N . PRO A 1 105 ? -14.625 -1.147 2.687 1.00 70.56 105 PRO A N 1
ATOM 831 C CA . PRO A 1 105 ? -15.428 -1.978 1.781 1.00 70.56 105 PRO A CA 1
ATOM 832 C C . PRO A 1 105 ? -16.529 -1.217 1.014 1.00 70.56 105 PRO A C 1
ATOM 834 O O . PRO A 1 105 ? -17.091 -1.742 0.060 1.00 70.56 105 PRO A O 1
ATOM 837 N N . ASN A 1 106 ? -16.848 0.026 1.404 1.00 64.75 106 ASN A N 1
ATOM 838 C CA . ASN A 1 106 ? -17.861 0.874 0.758 1.00 64.75 106 ASN A CA 1
ATOM 839 C C . ASN A 1 106 ? -17.285 2.032 -0.081 1.00 64.75 106 ASN A C 1
ATOM 841 O O . ASN A 1 106 ? -18.051 2.880 -0.538 1.00 64.75 106 ASN A O 1
ATOM 845 N N . SER A 1 107 ? -15.967 2.100 -0.296 1.00 58.06 107 SER A N 1
ATOM 846 C CA . SER A 1 107 ? -15.347 3.204 -1.059 1.00 58.06 107 SER A CA 1
ATOM 847 C C . SER A 1 107 ? -15.766 3.248 -2.530 1.00 58.06 107 SER A C 1
ATOM 849 O O . SER A 1 107 ? -15.718 4.310 -3.141 1.00 58.06 107 SER A O 1
ATOM 851 N N . ASP A 1 108 ? -16.237 2.125 -3.076 1.00 48.03 108 ASP A N 1
ATOM 852 C CA . ASP A 1 108 ? -16.758 2.015 -4.444 1.00 48.03 108 ASP A CA 1
ATOM 853 C C . ASP A 1 108 ? -18.128 2.698 -4.638 1.00 48.03 108 ASP A C 1
ATOM 855 O O . ASP A 1 108 ? -18.552 2.945 -5.761 1.00 48.03 108 ASP A O 1
ATOM 859 N N . LYS A 1 109 ? -18.842 3.053 -3.558 1.00 39.28 109 LYS A N 1
ATOM 860 C CA . LYS A 1 109 ? -20.210 3.606 -3.643 1.00 39.28 109 LYS A CA 1
ATOM 861 C C . LYS A 1 109 ? -20.297 5.133 -3.747 1.00 39.28 109 LYS A C 1
ATOM 863 O O . LYS A 1 109 ? -21.398 5.666 -3.652 1.00 39.28 109 LYS A O 1
ATOM 868 N N . GLN A 1 110 ? -19.187 5.853 -3.917 1.00 38.16 110 GLN A N 1
ATOM 869 C CA . GLN A 1 110 ? -19.202 7.327 -3.980 1.00 38.16 110 GLN A CA 1
ATOM 870 C C . GLN A 1 110 ? -19.049 7.931 -5.387 1.00 38.16 110 GLN A C 1
ATOM 872 O O . GLN A 1 110 ? -18.983 9.149 -5.496 1.00 38.16 110 GLN A O 1
ATOM 877 N N . ASN A 1 111 ? -19.067 7.124 -6.455 1.00 33.75 111 ASN A N 1
ATOM 878 C CA . ASN A 1 111 ? -19.118 7.605 -7.846 1.00 33.75 111 ASN A CA 1
ATOM 879 C C . ASN A 1 111 ? -20.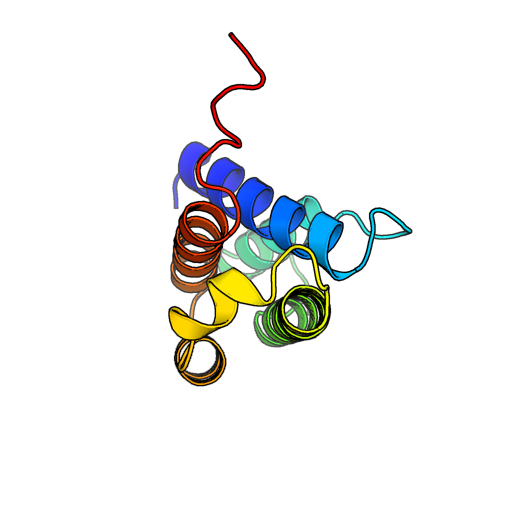179 6.857 -8.683 1.00 33.75 111 ASN A C 1
ATOM 881 O O . ASN A 1 111 ? -19.886 6.388 -9.783 1.00 33.75 111 ASN A O 1
ATOM 885 N N . ALA A 1 112 ? -21.400 6.727 -8.156 1.00 32.69 112 ALA A N 1
ATOM 886 C CA . ALA A 1 112 ? -22.577 6.295 -8.917 1.00 32.69 112 ALA A CA 1
ATOM 887 C C . ALA A 1 112 ? -23.632 7.404 -8.933 1.00 32.69 112 ALA A C 1
ATOM 889 O O . ALA A 1 112 ? -23.853 8.003 -7.854 1.00 32.69 112 ALA A O 1
#

Organism: NCBI:txid2682092

Foldseek 3Di:
DDVVLLQQLLVLLQVLLCQQVNPPDDSSSVLLSVQVCCVVVVDPDDSHPVNSLVSSVNSVVRQCVDPLQVVLVVVVPCLVVLSVPDDDSSSSSVSSNVVCCSRPVCPVVPPD

Sequence (112 aa):
MNNDDLQRYAGAFELLINKGLGAKTTQPAGSFERVVQIREGLIPGTKTLTSIKSLLAKALIRLTRSTEFNHLYSNLTDWQQQLTVIRTPTELGRFCEYLTGEFFPNSDKQNA

Secondary structure (DSSP, 8-state):
--HHHHHHHHHHHHHHHHHHH-SSS--HHHHHHHHHHHHTTSS-----HHHHHHHHHHHHHHHHHSTTTGGGGGG-TTHHHHHHH--SHHHHHHHHHHHHHHH-TTGGGG--

Radius of gyration: 13.77 Å; chains: 1; bounding box: 40×28×34 Å

pLDDT: mean 79.86, std 12.8, range [32.69, 92.38]